Protein AF-A0AA35T5W9-F1 (afdb_monomer_lite)

Organism: Geodia barretti (NCBI:txid519541)

Radius of gyration: 20.38 Å; chains: 1; bounding box: 41×24×55 Å

Secondary structure (DSSP, 8-state):
-HHHHTSGGGTT--S-EEEEETTEEEEEPPPPPS-----SSPPPHHHHHHHGGGTTTTT----S------

pLDDT: mean 92.13, std 8.45, range [54.03, 98.5]

Sequence (70 aa):
MVAWLASDEAQHVNGQVFHVTEGLVNLLNQPEPVKTIQKDGKWTVEEIARVFPATIGLELYNPAPSQVRE

Foldseek 3Di:
DVVCCVDPVVVVDDPWDWDDDDPDTDTDDDDDDPFDDDDPDDDDPVNCVVCVCVGVVVPDDDPDDDDDDD

Structure (mmCIF, N/CA/C/O backbone):
data_AF-A0AA35T5W9-F1
#
_entry.id   AF-A0AA35T5W9-F1
#
loop_
_atom_site.group_PDB
_atom_site.id
_atom_site.type_symbol
_atom_site.label_atom_id
_atom_site.label_alt_id
_atom_site.label_comp_id
_atom_site.label_asym_id
_atom_site.label_entity_id
_atom_site.label_seq_id
_atom_site.pdbx_PDB_ins_code
_atom_site.Cartn_x
_atom_site.Cartn_y
_atom_site.Cartn_z
_atom_site.occupancy
_atom_site.B_iso_or_equiv
_atom_site.auth_seq_id
_atom_site.auth_comp_id
_atom_site.auth_asym_id
_atom_site.auth_atom_id
_atom_site.pdbx_PDB_model_num
ATOM 1 N N . MET A 1 1 ? 11.502 2.776 -17.616 1.00 94.19 1 MET A N 1
ATOM 2 C CA . MET A 1 1 ? 10.128 3.015 -17.124 1.00 94.19 1 MET A CA 1
ATOM 3 C C . MET A 1 1 ? 9.798 4.502 -17.052 1.00 94.19 1 MET A C 1
ATOM 5 O O . MET A 1 1 ? 9.011 4.936 -17.872 1.00 94.19 1 MET A O 1
ATOM 9 N N . VAL A 1 2 ? 10.420 5.296 -16.165 1.00 96.69 2 VAL A N 1
ATOM 10 C CA . VAL A 1 2 ? 10.072 6.728 -15.975 1.00 96.69 2 VAL A CA 1
ATOM 11 C C . VAL A 1 2 ? 10.052 7.532 -17.282 1.00 96.69 2 VAL A C 1
ATOM 13 O O . VAL A 1 2 ? 9.042 8.147 -17.591 1.00 96.69 2 VAL A O 1
ATOM 16 N N . ALA A 1 3 ? 11.123 7.475 -18.082 1.00 97.69 3 ALA A N 1
ATOM 17 C CA . ALA A 1 3 ? 11.177 8.194 -19.359 1.00 97.69 3 ALA A CA 1
ATOM 18 C C . ALA A 1 3 ? 10.092 7.747 -20.360 1.00 97.69 3 ALA A C 1
ATOM 20 O O . ALA A 1 3 ? 9.559 8.575 -21.083 1.00 97.69 3 ALA A O 1
ATOM 21 N N . TRP A 1 4 ? 9.732 6.457 -20.369 1.00 97.62 4 TRP A N 1
ATOM 22 C CA . TRP A 1 4 ? 8.660 5.937 -21.226 1.00 97.62 4 TRP A CA 1
ATOM 23 C C . TRP A 1 4 ? 7.276 6.399 -20.749 1.00 97.62 4 TRP A C 1
ATOM 25 O O . TRP A 1 4 ? 6.470 6.822 -21.565 1.00 97.62 4 TRP A O 1
ATOM 35 N N . LEU A 1 5 ? 7.009 6.422 -19.438 1.00 97.50 5 LEU A N 1
ATOM 36 C CA . LEU A 1 5 ? 5.750 6.971 -18.907 1.00 97.50 5 LEU A CA 1
ATOM 37 C C . LEU A 1 5 ? 5.572 8.471 -19.198 1.00 97.50 5 LEU A C 1
ATOM 39 O O . LEU A 1 5 ? 4.445 8.948 -19.220 1.00 97.50 5 LEU A O 1
ATOM 43 N N . ALA A 1 6 ? 6.665 9.206 -19.414 1.00 97.75 6 ALA A N 1
ATOM 44 C CA . ALA A 1 6 ? 6.641 10.621 -19.787 1.00 97.75 6 ALA A CA 1
ATOM 45 C C . ALA A 1 6 ? 6.531 10.865 -21.307 1.00 97.75 6 ALA A C 1
ATOM 47 O O . ALA A 1 6 ? 6.532 12.018 -21.731 1.00 97.75 6 ALA A O 1
ATOM 48 N N . SER A 1 7 ? 6.487 9.804 -22.117 1.00 98.50 7 SER A N 1
ATOM 49 C CA . SER A 1 7 ? 6.395 9.879 -23.580 1.00 98.50 7 SER A CA 1
ATOM 50 C C . SER A 1 7 ? 4.947 9.776 -24.076 1.00 98.50 7 SER A C 1
ATOM 52 O O . SER A 1 7 ? 4.074 9.276 -23.361 1.00 98.50 7 SER A O 1
ATOM 54 N N . ASP A 1 8 ? 4.692 10.213 -25.311 1.00 98.19 8 ASP A N 1
ATOM 55 C CA . ASP A 1 8 ? 3.356 10.192 -25.930 1.00 98.19 8 ASP A CA 1
ATOM 56 C C . ASP A 1 8 ? 2.813 8.761 -26.102 1.00 98.19 8 ASP A C 1
ATOM 58 O O . ASP A 1 8 ? 1.601 8.516 -26.109 1.00 98.19 8 ASP A O 1
ATOM 62 N N . GLU A 1 9 ? 3.710 7.782 -26.198 1.00 98.06 9 GLU A N 1
ATOM 63 C CA . GLU A 1 9 ? 3.396 6.363 -26.306 1.00 98.06 9 GLU A CA 1
ATOM 64 C C . GLU A 1 9 ? 2.661 5.831 -25.066 1.00 98.06 9 GLU A C 1
ATOM 66 O O . GLU A 1 9 ? 1.865 4.894 -25.175 1.00 98.06 9 GLU A O 1
ATOM 71 N N . ALA A 1 10 ? 2.869 6.438 -23.894 1.00 97.81 10 ALA A N 1
ATOM 72 C CA . ALA A 1 10 ? 2.255 6.022 -22.634 1.00 97.81 10 ALA A CA 1
ATOM 73 C C . ALA A 1 10 ? 0.929 6.738 -22.313 1.00 97.81 10 ALA A C 1
ATOM 75 O O . ALA A 1 10 ? 0.381 6.537 -21.231 1.00 97.81 10 ALA A O 1
ATOM 76 N N . GLN A 1 11 ? 0.360 7.517 -23.242 1.00 97.81 11 GLN A N 1
ATOM 77 C CA . GLN A 1 11 ? -0.853 8.329 -23.013 1.00 97.81 11 GLN A CA 1
ATOM 78 C C . GLN A 1 11 ? -2.082 7.555 -22.492 1.00 97.81 11 GLN A C 1
ATOM 80 O O . GLN A 1 11 ? -2.995 8.139 -21.914 1.00 97.81 11 GLN A O 1
ATOM 85 N N . HIS A 1 12 ? -2.125 6.241 -22.709 1.00 97.62 12 HIS A N 1
ATOM 86 C CA . HIS A 1 12 ? -3.224 5.363 -22.308 1.00 97.62 12 HIS A CA 1
ATOM 87 C C . HIS A 1 12 ? -3.036 4.748 -20.908 1.00 97.62 12 HIS A C 1
ATOM 89 O O . HIS A 1 12 ? -3.903 4.010 -20.441 1.00 97.62 12 HIS A O 1
ATOM 95 N N . VAL A 1 13 ? -1.917 5.023 -20.231 1.00 96.56 13 VAL A N 1
ATOM 96 C CA . VAL A 1 13 ? -1.584 4.469 -18.914 1.00 96.56 13 VAL A CA 1
ATOM 97 C C . VAL A 1 13 ? -1.909 5.491 -17.822 1.00 96.56 13 VAL A C 1
ATOM 99 O O . VAL A 1 13 ? -1.302 6.555 -17.762 1.00 96.56 13 VAL A O 1
ATOM 102 N N . ASN A 1 14 ? -2.847 5.166 -16.924 1.00 94.88 14 ASN A N 1
ATOM 103 C CA . ASN A 1 14 ? -3.244 6.046 -15.818 1.00 94.88 14 ASN A CA 1
ATOM 104 C C . ASN A 1 14 ? -3.679 5.256 -14.566 1.00 94.88 14 ASN A C 1
ATOM 106 O O . ASN A 1 14 ? -4.159 4.126 -14.667 1.00 94.88 14 ASN A O 1
ATOM 110 N N . GLY A 1 15 ? -3.528 5.859 -13.382 1.00 93.19 15 GLY A N 1
ATOM 111 C CA . GLY A 1 15 ? -3.998 5.301 -12.105 1.00 93.19 15 GLY A CA 1
ATOM 112 C C . GLY A 1 15 ? -3.280 4.024 -11.655 1.00 93.19 15 GLY A C 1
ATOM 113 O O . GLY A 1 15 ? -3.810 3.292 -10.820 1.00 93.19 15 GLY A O 1
ATOM 114 N N . GLN A 1 16 ? -2.103 3.748 -12.221 1.00 94.81 16 GLN A N 1
ATOM 115 C CA . GLN A 1 16 ? -1.311 2.549 -11.954 1.00 94.81 16 GLN A CA 1
ATOM 116 C C . GLN A 1 16 ? -0.068 2.872 -11.124 1.00 94.81 16 GLN A C 1
ATOM 118 O O . GLN A 1 16 ? 0.521 3.945 -11.258 1.00 94.81 16 GLN A O 1
ATOM 123 N N . VAL A 1 17 ? 0.369 1.906 -10.315 1.00 95.00 17 VAL A N 1
ATOM 124 C CA . VAL A 1 17 ? 1.632 1.975 -9.574 1.00 95.00 17 VAL A CA 1
ATOM 125 C C . VAL A 1 17 ? 2.570 0.902 -10.109 1.00 95.00 17 VAL A C 1
ATOM 127 O O . VAL A 1 17 ? 2.219 -0.275 -10.141 1.00 95.00 17 VAL A O 1
ATOM 130 N N . PHE A 1 18 ? 3.776 1.306 -10.506 1.00 96.12 18 PHE A N 1
ATOM 131 C CA . PHE A 1 18 ? 4.808 0.388 -10.981 1.00 96.12 18 PHE A CA 1
ATOM 132 C C . PHE A 1 18 ? 5.964 0.316 -9.986 1.00 96.12 18 PHE A C 1
ATOM 134 O O . PHE A 1 18 ? 6.542 1.342 -9.630 1.00 96.12 18 PHE A O 1
ATOM 141 N N . HIS A 1 19 ? 6.340 -0.895 -9.581 1.00 96.44 19 HIS A N 1
ATOM 142 C CA . HIS A 1 19 ? 7.575 -1.143 -8.842 1.00 96.44 19 HIS A CA 1
ATOM 143 C C . HIS A 1 19 ? 8.655 -1.630 -9.808 1.00 96.44 19 HIS A C 1
ATOM 145 O O . HIS A 1 19 ? 8.494 -2.662 -10.466 1.00 96.44 19 HIS A O 1
ATOM 151 N N . VAL A 1 20 ? 9.752 -0.880 -9.893 1.00 96.81 20 VAL A N 1
ATOM 152 C CA . VAL A 1 20 ? 10.855 -1.150 -10.818 1.00 96.81 20 VAL A CA 1
ATOM 153 C C . VAL A 1 20 ? 12.125 -1.387 -10.019 1.00 96.81 20 VAL A C 1
ATOM 155 O O . VAL A 1 20 ? 12.545 -0.515 -9.262 1.00 96.81 20 VAL A O 1
ATOM 158 N N . THR A 1 21 ? 12.734 -2.553 -10.206 1.00 97.25 21 THR A N 1
ATOM 159 C CA . THR A 1 21 ? 14.022 -2.906 -9.603 1.00 97.25 21 THR A CA 1
ATOM 160 C C . THR A 1 21 ? 14.847 -3.695 -10.608 1.00 97.25 21 THR A C 1
ATOM 162 O O . THR A 1 21 ? 14.348 -4.650 -11.200 1.00 97.25 21 THR A O 1
ATOM 165 N N . GLU A 1 22 ? 16.090 -3.268 -10.833 1.00 94.38 22 GLU A N 1
ATOM 166 C CA . GLU A 1 22 ? 16.986 -3.839 -11.846 1.00 94.38 22 GLU A CA 1
ATOM 167 C C . GLU A 1 22 ? 16.281 -4.034 -13.208 1.00 94.38 22 GLU A C 1
ATOM 169 O O . GLU A 1 22 ? 15.846 -3.060 -13.824 1.00 94.38 22 GLU A O 1
ATOM 174 N N . GLY A 1 23 ? 16.156 -5.279 -13.682 1.00 95.50 23 GLY A N 1
ATOM 175 C CA . GLY A 1 23 ? 15.476 -5.644 -14.929 1.00 95.50 23 GLY A CA 1
ATOM 176 C C . GLY A 1 23 ? 13.982 -5.953 -14.787 1.00 95.50 23 GLY A C 1
ATOM 177 O O . GLY A 1 23 ? 13.345 -6.326 -15.771 1.00 95.50 23 GLY A O 1
ATOM 178 N N . LEU A 1 24 ? 13.413 -5.834 -13.587 1.00 97.38 24 LEU A N 1
ATOM 179 C CA . LEU A 1 24 ? 12.014 -6.146 -13.312 1.00 97.38 24 LEU A CA 1
ATOM 180 C C . LEU A 1 24 ? 11.147 -4.891 -13.346 1.00 97.38 24 LEU A C 1
ATOM 182 O O . LEU A 1 24 ? 11.457 -3.866 -12.737 1.00 97.38 24 LEU A O 1
ATOM 186 N N . VAL A 1 25 ? 10.001 -5.019 -14.007 1.00 96.94 25 VAL A N 1
ATOM 187 C CA . VAL A 1 25 ? 8.941 -4.015 -14.042 1.00 96.94 25 VAL A CA 1
ATOM 188 C C . VAL A 1 25 ? 7.651 -4.693 -13.602 1.00 96.94 25 VAL A C 1
ATOM 190 O O . VAL A 1 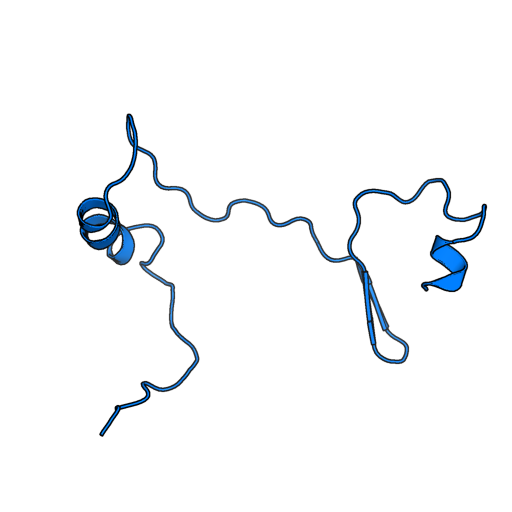25 ? 7.089 -5.497 -14.339 1.00 96.94 25 VAL A O 1
ATOM 193 N N . ASN A 1 26 ? 7.180 -4.368 -12.402 1.00 96.44 26 ASN A N 1
ATOM 194 C CA . ASN A 1 26 ? 5.973 -4.953 -11.830 1.00 96.44 26 ASN A CA 1
ATOM 195 C C . ASN A 1 26 ? 4.848 -3.924 -11.830 1.00 96.44 26 ASN A C 1
ATOM 197 O O . ASN A 1 26 ? 5.035 -2.816 -11.326 1.00 96.44 26 ASN A O 1
ATOM 201 N N . LEU A 1 27 ? 3.680 -4.303 -12.343 1.00 94.94 27 LEU A N 1
ATOM 202 C CA . LEU A 1 27 ? 2.440 -3.575 -12.102 1.00 94.94 27 LEU A CA 1
ATOM 203 C C . LEU A 1 27 ? 1.882 -4.017 -10.746 1.00 94.94 27 LEU A C 1
ATOM 205 O O . LEU A 1 27 ? 1.614 -5.202 -10.551 1.00 94.94 27 LEU A O 1
ATOM 209 N N . LEU A 1 28 ? 1.738 -3.084 -9.808 1.00 94.50 28 LEU A N 1
ATOM 210 C CA . LEU A 1 28 ? 1.137 -3.372 -8.510 1.00 94.50 28 LEU A CA 1
ATOM 211 C C . LEU A 1 28 ? -0.385 -3.375 -8.639 1.00 94.50 28 LEU A C 1
ATOM 213 O O . LEU A 1 28 ? -0.963 -2.547 -9.344 1.00 94.50 28 LEU A O 1
ATOM 217 N N . ASN A 1 29 ? -1.034 -4.303 -7.944 1.00 91.44 29 ASN A N 1
ATOM 218 C CA . ASN A 1 29 ? -2.484 -4.327 -7.865 1.00 91.44 29 ASN A CA 1
ATOM 219 C C . ASN A 1 29 ? -3.005 -3.125 -7.065 1.00 91.44 29 ASN A C 1
ATOM 221 O O . ASN A 1 29 ? -2.358 -2.636 -6.138 1.00 91.44 29 ASN A O 1
ATOM 225 N N . GLN A 1 30 ? -4.215 -2.681 -7.398 1.00 85.50 30 GLN A N 1
ATOM 226 C CA . GLN A 1 30 ? -4.955 -1.784 -6.521 1.00 85.50 30 GLN A CA 1
ATOM 227 C C . GLN A 1 30 ? -5.406 -2.585 -5.287 1.00 85.50 30 GLN A C 1
ATOM 229 O O . GLN A 1 30 ? -5.885 -3.712 -5.442 1.00 85.50 30 GLN A O 1
ATOM 234 N N . PRO A 1 31 ? -5.189 -2.075 -4.061 1.00 85.88 31 PRO A N 1
ATOM 235 C CA . PRO A 1 31 ? -5.580 -2.796 -2.861 1.00 85.88 31 PRO A CA 1
ATOM 236 C C . PRO A 1 31 ? -7.105 -2.868 -2.772 1.00 85.88 31 PRO A C 1
ATOM 238 O O . PRO A 1 31 ? -7.778 -1.841 -2.743 1.00 85.88 31 PRO A O 1
ATOM 241 N N . GLU A 1 32 ? -7.631 -4.086 -2.678 1.00 89.38 32 GLU A N 1
ATOM 242 C CA . GLU A 1 32 ? -9.047 -4.345 -2.421 1.00 89.38 32 GLU A CA 1
ATOM 243 C C . GLU A 1 32 ? -9.275 -4.637 -0.927 1.00 89.38 32 GLU A C 1
ATOM 245 O O . GLU A 1 32 ? -8.410 -5.244 -0.279 1.00 89.38 32 GLU A O 1
ATOM 250 N N . PRO A 1 33 ? -10.423 -4.241 -0.343 1.00 91.06 33 PRO A N 1
ATOM 251 C CA . PRO A 1 33 ? -10.747 -4.578 1.039 1.00 91.06 33 PRO A CA 1
ATOM 252 C C . PRO A 1 33 ? -10.795 -6.098 1.253 1.00 91.06 33 PRO A C 1
ATOM 254 O O . PRO A 1 33 ? -11.629 -6.792 0.681 1.00 91.06 33 PRO A O 1
ATOM 257 N N . VAL A 1 34 ? -9.924 -6.621 2.121 1.00 91.38 34 VAL A N 1
ATOM 258 C CA . VAL A 1 34 ? -9.877 -8.065 2.430 1.00 91.38 34 VAL A CA 1
ATOM 259 C C . VAL A 1 34 ? -10.896 -8.452 3.508 1.00 91.38 34 VAL A C 1
ATOM 261 O O . VAL A 1 34 ? -11.556 -9.483 3.411 1.00 91.38 34 VAL A O 1
ATOM 264 N N . LYS A 1 35 ? -11.027 -7.634 4.559 1.00 93.44 35 LYS A N 1
ATOM 265 C CA . LYS A 1 35 ? -11.986 -7.809 5.662 1.00 93.44 35 LYS A CA 1
ATOM 266 C C . LYS A 1 35 ? -12.528 -6.435 6.069 1.00 93.44 35 LYS A C 1
ATOM 268 O O . LYS A 1 35 ? -11.807 -5.440 6.009 1.00 93.44 35 LYS A O 1
ATOM 273 N N . THR A 1 36 ? -13.784 -6.363 6.509 1.00 94.69 36 THR A N 1
ATOM 274 C CA . THR A 1 36 ? -14.430 -5.101 6.910 1.00 94.69 36 THR A CA 1
ATOM 275 C C . THR A 1 36 ? -15.287 -5.305 8.156 1.00 94.69 36 THR A C 1
ATOM 277 O O . THR A 1 36 ? -16.072 -6.246 8.218 1.00 94.69 36 THR A O 1
ATOM 280 N N . ILE A 1 37 ? -15.161 -4.400 9.130 1.00 95.88 37 ILE A N 1
ATOM 281 C CA . ILE A 1 37 ? -16.092 -4.253 10.259 1.00 95.88 37 ILE A CA 1
ATOM 282 C C . ILE A 1 37 ? -16.879 -2.958 10.095 1.00 95.88 37 ILE A C 1
ATOM 284 O O . ILE A 1 37 ? -16.332 -1.943 9.664 1.00 95.88 37 ILE A O 1
ATOM 288 N N . GLN A 1 38 ? -18.166 -2.999 10.423 1.00 96.31 38 GLN A N 1
ATOM 289 C CA . GLN A 1 38 ? -19.088 -1.882 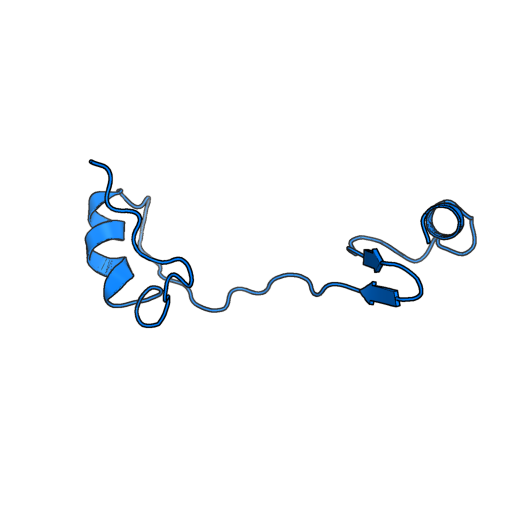10.235 1.00 96.31 38 GLN A CA 1
ATOM 290 C C . GLN A 1 38 ? -19.876 -1.637 11.518 1.00 96.31 38 GLN A C 1
ATOM 292 O O . GLN A 1 38 ? -20.135 -2.569 12.281 1.00 96.31 38 GLN A O 1
ATOM 297 N N . LYS A 1 39 ? -20.247 -0.378 11.745 1.00 95.81 39 LYS A N 1
ATOM 298 C CA . LYS A 1 39 ? -21.223 0.024 12.754 1.00 95.81 39 LYS A CA 1
ATOM 299 C C . LYS A 1 39 ? -21.924 1.302 12.311 1.00 95.81 39 LYS A C 1
ATOM 301 O O . LYS A 1 39 ? -21.401 2.029 11.465 1.00 95.81 39 LYS A O 1
ATOM 306 N N . ASP A 1 40 ? -23.026 1.623 12.969 1.00 97.00 40 ASP A N 1
ATOM 307 C CA . ASP A 1 40 ? -23.656 2.927 12.819 1.00 97.00 40 ASP A CA 1
ATOM 308 C C . ASP A 1 40 ? -22.857 4.003 13.575 1.00 97.00 40 ASP A C 1
ATOM 310 O O . ASP A 1 40 ? -22.581 3.895 14.774 1.00 97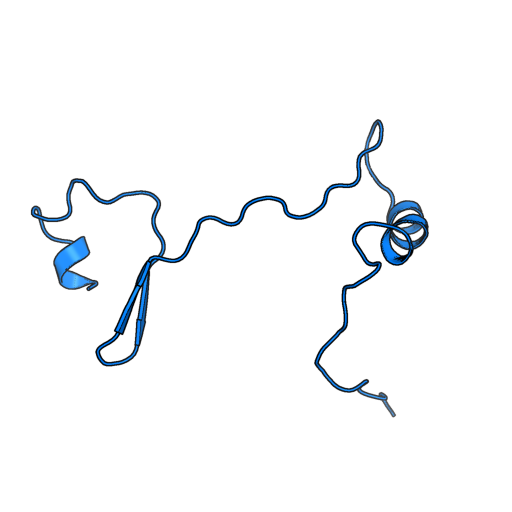.00 40 ASP A O 1
ATOM 314 N N . GLY A 1 41 ? -22.464 5.063 12.866 1.00 95.31 41 GLY A N 1
ATOM 315 C CA . GLY A 1 41 ? -21.713 6.188 13.430 1.00 95.31 41 GLY A CA 1
ATOM 316 C C . GLY A 1 41 ? -20.198 5.965 13.550 1.00 95.31 41 GLY A C 1
ATOM 317 O O . GLY A 1 41 ? -19.616 5.046 12.978 1.00 95.31 41 GLY A O 1
ATOM 318 N N . LYS A 1 42 ? -19.519 6.865 14.273 1.00 97.12 42 LYS A N 1
ATOM 319 C CA . LYS A 1 42 ? -18.048 6.882 14.374 1.00 97.12 42 LYS A CA 1
ATOM 320 C C . LYS A 1 42 ? -17.548 5.915 15.431 1.00 97.12 42 LYS A C 1
ATOM 322 O O . LYS A 1 42 ? -18.050 5.934 16.552 1.00 97.12 42 LYS A O 1
ATOM 327 N N . TRP A 1 43 ? -16.539 5.120 15.093 1.00 97.81 43 TRP A N 1
ATOM 328 C CA . TRP A 1 43 ? -15.824 4.278 16.050 1.00 97.81 43 TRP A CA 1
ATOM 329 C C . TRP A 1 43 ? -15.093 5.115 17.103 1.00 97.81 43 TRP A C 1
ATOM 331 O O . TRP A 1 43 ? -14.444 6.105 16.762 1.00 97.81 43 TRP A O 1
ATOM 341 N N . THR A 1 44 ? -15.165 4.697 18.364 1.00 98.12 44 THR A N 1
ATOM 342 C CA . THR A 1 44 ? -14.203 5.092 19.394 1.00 98.12 44 THR A CA 1
ATOM 343 C C . THR A 1 44 ? -13.033 4.111 19.406 1.00 98.12 44 THR A C 1
ATOM 345 O O . THR A 1 44 ? -13.116 2.991 18.890 1.00 98.12 44 THR A O 1
ATOM 348 N N . VAL A 1 45 ? -11.921 4.535 20.001 1.00 97.88 45 VAL A N 1
ATOM 349 C CA . VAL A 1 45 ? -10.716 3.703 20.107 1.00 97.88 45 VAL A CA 1
ATOM 350 C C . VAL A 1 45 ? -11.003 2.447 20.936 1.00 97.88 45 VAL A C 1
ATOM 352 O O . VAL A 1 45 ? -10.581 1.353 20.569 1.00 97.88 45 VAL A O 1
ATOM 355 N N . GLU A 1 46 ? -11.773 2.581 22.014 1.00 98.06 46 GLU A N 1
ATOM 356 C CA . GLU A 1 46 ? -12.114 1.499 22.941 1.00 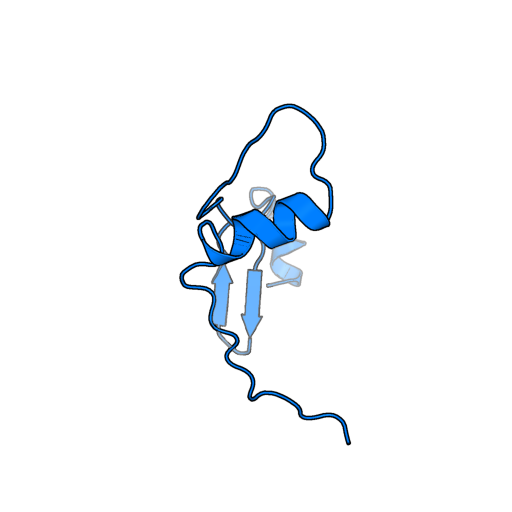98.06 46 GLU A CA 1
ATOM 357 C C . GLU A 1 46 ? -12.989 0.433 22.277 1.00 98.06 46 GLU A C 1
ATOM 359 O O . GLU A 1 46 ? -12.819 -0.761 22.525 1.00 98.06 46 GLU A O 1
ATOM 364 N N . GLU A 1 47 ? -13.919 0.847 21.415 1.00 97.62 47 GLU A N 1
ATOM 365 C CA . GLU A 1 47 ? -14.754 -0.080 20.654 1.00 97.62 47 GLU A CA 1
ATOM 366 C C . GLU A 1 47 ? -13.921 -0.875 19.651 1.00 97.62 47 GLU A C 1
ATOM 368 O O . GLU A 1 47 ? -14.048 -2.099 19.603 1.00 97.62 47 GLU A O 1
ATOM 373 N N . ILE A 1 48 ? -13.035 -0.207 18.899 1.00 97.12 48 ILE A N 1
ATOM 374 C CA . ILE A 1 48 ? -12.120 -0.880 17.968 1.00 97.12 48 ILE A CA 1
ATOM 375 C C . ILE A 1 48 ? -11.248 -1.868 18.736 1.00 97.12 48 ILE A C 1
ATOM 377 O O . ILE A 1 48 ? -11.184 -3.033 18.356 1.00 97.12 48 ILE A O 1
ATOM 381 N N . ALA A 1 49 ? -10.629 -1.445 19.841 1.00 96.06 49 ALA A N 1
ATOM 382 C CA . ALA A 1 49 ? -9.770 -2.305 20.652 1.00 96.06 49 ALA A CA 1
ATOM 383 C C . ALA A 1 49 ? -10.502 -3.559 21.159 1.00 96.06 49 ALA A C 1
ATOM 385 O O . ALA A 1 49 ? -9.900 -4.627 21.258 1.00 96.06 49 ALA A O 1
ATOM 386 N N . ARG A 1 50 ? -11.808 -3.452 21.438 1.00 95.69 50 ARG A N 1
ATOM 387 C CA . ARG A 1 50 ? -12.637 -4.582 21.866 1.00 95.69 50 ARG A CA 1
ATOM 388 C C . ARG A 1 50 ? -12.964 -5.547 20.726 1.00 95.69 50 ARG A C 1
ATOM 390 O O . ARG A 1 50 ? -12.916 -6.754 20.939 1.00 95.69 50 ARG A O 1
ATOM 397 N N . VAL A 1 51 ? -13.332 -5.046 19.544 1.00 96.06 51 VAL A N 1
ATOM 398 C CA . VAL A 1 51 ? -13.812 -5.902 18.440 1.00 96.06 51 VAL A CA 1
ATOM 399 C C . VAL A 1 51 ? -12.691 -6.401 17.534 1.00 96.06 51 VAL A C 1
ATOM 401 O O . VAL A 1 51 ? -12.807 -7.485 16.965 1.00 96.06 51 VAL A O 1
ATOM 404 N N . PHE A 1 52 ? -11.605 -5.639 17.389 1.00 95.50 52 PHE A N 1
ATOM 405 C CA . PHE A 1 52 ? -10.532 -5.914 16.436 1.00 95.50 52 PHE A CA 1
ATOM 406 C C . PHE A 1 52 ? -9.898 -7.302 16.630 1.00 95.50 52 PHE A C 1
ATOM 408 O O . PHE A 1 52 ? -9.847 -8.037 15.641 1.00 95.50 52 PHE A O 1
ATOM 415 N N . PRO A 1 53 ? -9.501 -7.731 17.852 1.00 93.81 53 PRO A N 1
ATOM 416 C CA . PRO A 1 53 ? -8.847 -9.029 18.044 1.00 93.81 53 PRO A CA 1
ATOM 417 C C . PRO A 1 53 ? -9.724 -10.224 17.648 1.00 93.81 53 PRO A C 1
ATOM 419 O O . PRO A 1 53 ? -9.211 -11.237 17.189 1.00 93.81 53 PRO A O 1
ATOM 422 N N . ALA A 1 54 ? -11.048 -10.095 17.793 1.00 92.94 54 ALA A N 1
ATOM 423 C CA . ALA A 1 54 ? -12.012 -11.153 17.489 1.00 92.94 54 ALA A CA 1
ATOM 424 C C . ALA A 1 54 ? -12.581 -11.088 16.057 1.00 92.94 54 ALA A C 1
ATOM 426 O O . ALA A 1 54 ? -13.381 -11.942 15.683 1.00 92.94 54 ALA A O 1
ATOM 427 N N . THR A 1 55 ? -12.218 -10.073 15.261 1.00 94.38 55 THR A N 1
ATOM 428 C CA . THR A 1 55 ? -12.773 -9.847 13.914 1.00 94.38 55 THR A CA 1
ATOM 429 C C . THR A 1 55 ? -11.670 -9.757 12.860 1.00 94.38 55 THR A C 1
ATOM 431 O O . THR A 1 55 ? -11.046 -10.763 12.526 1.00 94.38 55 THR A O 1
ATOM 434 N N . ILE A 1 56 ? -11.399 -8.562 12.322 1.00 94.69 56 ILE A N 1
ATOM 435 C CA . ILE A 1 56 ? -10.400 -8.358 11.269 1.00 94.69 56 ILE A CA 1
ATOM 436 C C . ILE A 1 56 ? -8.969 -8.656 11.740 1.00 94.69 56 ILE A C 1
ATOM 438 O O . ILE A 1 56 ? -8.109 -8.905 10.901 1.00 94.69 56 ILE A O 1
ATOM 442 N N . GLY A 1 57 ? -8.724 -8.682 13.054 1.00 93.06 57 GLY A N 1
ATOM 443 C CA . GLY A 1 57 ? -7.428 -8.974 13.660 1.00 93.06 57 GLY A CA 1
ATOM 444 C C . GLY A 1 57 ? -7.125 -10.451 13.915 1.00 93.06 57 GLY A C 1
ATOM 445 O O . GLY A 1 57 ? -5.982 -10.748 14.243 1.00 93.06 57 GLY A O 1
ATOM 446 N N . LEU A 1 58 ? -8.087 -11.371 13.743 1.00 88.62 58 LEU A N 1
ATOM 447 C CA . LEU A 1 58 ? -7.989 -12.775 14.192 1.00 88.62 58 LEU A CA 1
ATOM 448 C C . LEU A 1 58 ? -6.766 -13.544 13.645 1.00 88.62 58 LEU A C 1
ATOM 450 O O . LEU A 1 58 ? -6.327 -14.521 14.239 1.00 88.62 58 LEU A O 1
ATOM 454 N N . GLU A 1 59 ? -6.200 -13.094 12.528 1.00 85.06 59 GLU A N 1
ATOM 455 C CA . GLU A 1 59 ? -5.072 -13.745 11.846 1.00 85.06 59 GLU A CA 1
ATOM 456 C C . GLU A 1 59 ? -3.951 -12.752 11.505 1.00 85.06 59 GLU A C 1
ATOM 458 O O . GLU A 1 59 ? -3.064 -13.042 10.703 1.00 85.06 59 GLU A O 1
ATOM 463 N N . LEU A 1 60 ? -3.989 -11.553 12.093 1.00 88.25 60 LEU A N 1
ATOM 464 C CA . LEU A 1 60 ? -2.933 -10.566 11.912 1.00 88.25 60 LEU A CA 1
ATOM 465 C C . LEU A 1 60 ? -1.808 -10.855 12.905 1.00 88.25 60 LEU A C 1
ATOM 467 O O . LEU A 1 60 ? -1.845 -10.458 14.067 1.00 88.25 60 LEU A O 1
ATOM 471 N N . TYR A 1 61 ? -0.797 -11.566 12.422 1.00 81.38 61 TYR A N 1
ATOM 472 C CA . TYR A 1 61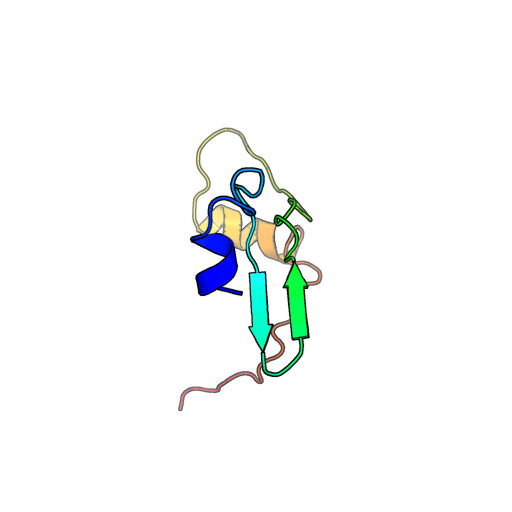 ? 0.449 -11.809 13.136 1.00 81.38 61 TYR A CA 1
ATOM 473 C C . TYR A 1 61 ? 1.449 -10.690 12.831 1.00 81.38 61 TYR A C 1
ATOM 475 O O . TYR A 1 61 ? 1.650 -10.331 11.671 1.00 81.38 61 TYR A O 1
ATOM 483 N N . ASN A 1 62 ? 2.087 -10.146 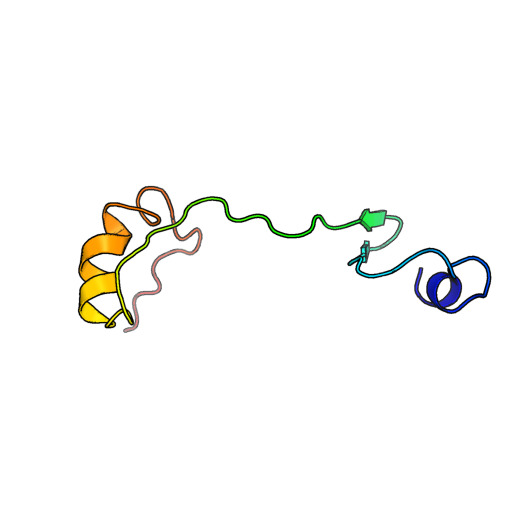13.871 1.00 82.38 62 ASN A N 1
ATOM 484 C CA . ASN A 1 62 ? 3.230 -9.260 13.684 1.00 82.38 62 ASN A CA 1
ATOM 485 C C . ASN A 1 62 ? 4.484 -10.106 13.395 1.00 82.38 62 ASN A C 1
ATOM 487 O O . ASN A 1 62 ? 4.942 -10.799 14.304 1.00 82.38 62 ASN A O 1
ATOM 491 N N . PRO A 1 63 ? 5.070 -10.032 12.185 1.00 82.75 63 PRO A N 1
ATOM 492 C CA . PRO A 1 63 ? 6.276 -10.782 11.854 1.00 82.75 63 PRO A CA 1
ATOM 493 C C . PRO A 1 63 ? 7.523 -10.340 12.619 1.00 82.75 63 PRO A C 1
ATOM 495 O O . PRO A 1 63 ? 8.488 -11.098 12.700 1.00 82.75 63 PRO A O 1
ATOM 498 N N . ALA A 1 64 ? 7.530 -9.135 13.191 1.00 81.69 64 ALA A N 1
ATOM 499 C CA . ALA A 1 64 ? 8.656 -8.660 13.979 1.00 81.69 64 ALA A CA 1
ATOM 500 C C . ALA A 1 64 ? 8.641 -9.262 15.402 1.00 81.69 64 ALA A C 1
ATOM 502 O O . ALA A 1 64 ? 7.582 -9.291 16.038 1.00 81.69 64 ALA A O 1
ATOM 503 N N . PRO A 1 65 ? 9.802 -9.686 15.947 1.00 75.56 65 PRO A N 1
ATOM 504 C CA . PRO A 1 65 ? 9.909 -10.102 17.343 1.00 75.56 65 PRO A CA 1
ATOM 505 C C . PRO A 1 65 ? 9.445 -8.984 18.282 1.00 75.56 65 PRO A C 1
ATOM 507 O O . PRO A 1 65 ? 9.676 -7.804 18.007 1.00 75.56 65 PRO A O 1
ATOM 510 N N . SER A 1 66 ? 8.832 -9.341 19.414 1.00 78.38 66 SER A N 1
ATOM 511 C CA . SER A 1 66 ? 8.465 -8.361 20.438 1.00 78.38 66 SER A CA 1
ATOM 512 C C . SER A 1 66 ? 9.715 -7.632 20.926 1.00 78.38 66 SER A C 1
ATOM 514 O O . SER A 1 66 ? 10.588 -8.233 21.555 1.00 78.38 66 SER A O 1
ATOM 516 N N . GLN A 1 67 ? 9.803 -6.335 20.651 1.00 79.44 67 GLN A N 1
ATOM 517 C CA . GLN A 1 67 ? 10.842 -5.495 21.226 1.00 79.44 67 GLN A CA 1
ATOM 518 C C . GLN A 1 67 ? 10.452 -5.202 22.675 1.00 79.44 67 GLN A C 1
ATOM 520 O O . GLN A 1 67 ? 9.588 -4.366 22.937 1.00 79.44 67 GLN A O 1
ATOM 525 N N . VAL A 1 68 ? 11.049 -5.930 23.618 1.00 70.44 68 VAL A N 1
ATOM 526 C CA . VAL A 1 68 ? 10.970 -5.575 25.037 1.00 70.44 68 VAL A CA 1
ATOM 527 C C . VAL A 1 68 ? 11.754 -4.274 25.196 1.00 70.44 68 VAL A C 1
ATOM 529 O O . VAL A 1 68 ? 12.957 -4.247 24.948 1.00 70.44 68 VAL A O 1
ATOM 532 N N . ARG A 1 69 ? 11.070 -3.176 25.527 1.00 61.78 69 ARG A N 1
ATOM 533 C CA . ARG A 1 69 ? 11.745 -1.961 25.996 1.00 61.78 69 ARG A CA 1
ATOM 534 C C . ARG A 1 69 ? 12.186 -2.211 27.438 1.00 61.78 69 ARG A C 1
ATOM 536 O O . ARG A 1 69 ? 11.323 -2.471 28.274 1.00 61.78 69 ARG A O 1
ATOM 543 N N . GLU A 1 70 ? 13.496 -2.172 27.675 1.00 54.03 70 GLU A N 1
ATOM 544 C CA . GLU A 1 70 ? 14.086 -2.012 29.015 1.00 54.03 70 GLU A CA 1
ATOM 545 C C . GLU A 1 70 ? 13.783 -0.623 29.594 1.00 54.03 70 GLU A C 1
ATOM 547 O O . GLU A 1 70 ? 13.660 0.342 28.796 1.00 54.03 70 GLU A O 1
#